Protein AF-A0A844FL06-F1 (afdb_monomer_lite)

Structure (mmCIF, N/CA/C/O backbone):
data_AF-A0A844FL06-F1
#
_entry.id   AF-A0A844FL06-F1
#
loop_
_atom_site.group_PDB
_atom_site.id
_atom_site.type_symbol
_atom_site.label_atom_id
_atom_site.label_alt_id
_atom_site.label_comp_id
_atom_site.label_asym_id
_atom_site.label_entity_id
_atom_site.label_seq_id
_atom_site.pdbx_PDB_ins_code
_atom_site.Cartn_x
_atom_site.Cartn_y
_atom_site.Cartn_z
_atom_site.occupancy
_atom_site.B_iso_or_equiv
_atom_site.auth_seq_id
_atom_site.auth_comp_id
_atom_site.auth_asym_id
_atom_site.auth_atom_id
_atom_site.pdbx_PDB_model_num
ATOM 1 N N . MET A 1 1 ? -10.847 3.710 24.171 1.00 55.09 1 MET A N 1
ATOM 2 C CA . MET A 1 1 ? -10.796 3.008 22.863 1.00 55.09 1 MET A CA 1
ATOM 3 C C . MET A 1 1 ? -10.800 3.969 21.673 1.00 55.09 1 MET A C 1
ATOM 5 O O . MET A 1 1 ? -10.009 3.775 20.760 1.00 55.09 1 MET A O 1
ATOM 9 N N . THR A 1 2 ? -11.619 5.027 21.685 1.00 61.94 2 THR A N 1
ATOM 10 C CA . THR A 1 2 ? -11.719 6.028 20.602 1.00 61.94 2 THR A CA 1
ATOM 11 C C . THR A 1 2 ? -10.408 6.765 20.302 1.00 61.94 2 THR A C 1
ATOM 13 O O . THR A 1 2 ? -10.031 6.844 19.136 1.00 61.94 2 THR A O 1
ATOM 16 N N . THR A 1 3 ? -9.668 7.214 21.323 1.00 70.44 3 THR A N 1
ATOM 17 C CA . THR A 1 3 ? -8.379 7.921 21.158 1.00 70.44 3 THR A CA 1
ATOM 18 C C . THR A 1 3 ? -7.319 7.065 20.454 1.00 70.44 3 THR A C 1
ATOM 20 O O . THR A 1 3 ? -6.664 7.530 19.528 1.00 70.44 3 THR A O 1
ATOM 23 N N . TYR A 1 4 ? -7.203 5.785 20.825 1.00 69.12 4 TYR A N 1
ATOM 24 C CA . TYR A 1 4 ? -6.264 4.840 20.203 1.00 69.12 4 TYR A CA 1
ATOM 25 C C . TYR A 1 4 ? -6.590 4.576 18.731 1.00 69.12 4 TYR A C 1
ATOM 27 O O . TYR A 1 4 ? -5.690 4.524 17.900 1.00 69.12 4 TYR A O 1
ATOM 35 N N . LYS A 1 5 ? -7.880 4.465 18.394 1.00 72.19 5 LYS A N 1
ATOM 36 C CA . LYS A 1 5 ? -8.330 4.286 17.008 1.00 72.19 5 LYS A CA 1
ATOM 37 C C . LYS A 1 5 ? -7.996 5.506 16.145 1.00 72.19 5 LYS A C 1
ATOM 39 O O . LYS A 1 5 ? -7.570 5.338 15.012 1.00 72.19 5 LYS A O 1
ATOM 44 N N . HIS A 1 6 ? -8.126 6.716 16.693 1.00 79.12 6 HIS A N 1
ATOM 45 C CA . HIS A 1 6 ? -7.761 7.952 15.991 1.00 79.12 6 HIS A CA 1
ATOM 46 C C . HIS A 1 6 ? -6.251 8.065 15.774 1.00 79.12 6 HIS A C 1
ATOM 48 O O . HIS A 1 6 ? -5.823 8.428 14.682 1.00 79.12 6 HIS A O 1
ATOM 54 N N . LEU A 1 7 ? -5.448 7.703 16.780 1.00 81.06 7 LEU A N 1
ATOM 55 C CA . LEU A 1 7 ? -3.993 7.668 16.649 1.00 81.06 7 LEU A CA 1
ATOM 56 C C . LEU A 1 7 ? -3.562 6.676 15.560 1.00 81.06 7 LEU A C 1
ATOM 58 O O . LEU A 1 7 ? -2.784 7.036 14.682 1.00 81.06 7 LEU A O 1
ATOM 62 N N . LEU A 1 8 ? -4.115 5.457 15.567 1.00 80.19 8 LEU A N 1
ATOM 63 C CA . LEU A 1 8 ? -3.834 4.467 14.526 1.00 80.19 8 LEU A CA 1
ATOM 64 C C . LEU A 1 8 ? -4.247 4.967 13.140 1.00 80.19 8 LEU A C 1
ATOM 66 O O . LEU A 1 8 ? -3.456 4.867 12.210 1.00 80.19 8 LEU A O 1
ATOM 70 N N . LEU A 1 9 ? -5.443 5.547 13.003 1.00 80.31 9 LEU A N 1
ATOM 71 C CA . LEU A 1 9 ? -5.910 6.125 11.740 1.00 80.31 9 LEU A CA 1
ATOM 72 C C . LEU A 1 9 ? -4.946 7.196 11.216 1.00 80.31 9 LEU A C 1
ATOM 74 O O . LEU A 1 9 ? -4.580 7.171 10.041 1.00 80.31 9 LEU A O 1
ATOM 78 N N . LEU A 1 10 ? -4.460 8.081 12.088 1.00 84.06 10 LEU A N 1
ATOM 79 C CA . LEU A 1 10 ? -3.432 9.068 11.750 1.00 84.06 10 LEU A CA 1
ATOM 80 C C . LEU A 1 10 ? -2.135 8.407 11.271 1.00 84.06 10 LEU A C 1
ATOM 82 O O . LEU A 1 10 ? -1.655 8.733 10.188 1.00 84.06 10 LEU A O 1
ATOM 86 N N . MET A 1 11 ? -1.607 7.436 12.021 1.00 82.88 11 MET A N 1
ATOM 87 C CA . MET A 1 11 ? -0.375 6.731 11.643 1.00 82.88 11 MET A CA 1
ATOM 88 C C . MET A 1 11 ? -0.524 5.998 10.307 1.00 82.88 11 MET A C 1
ATOM 90 O O . MET A 1 11 ? 0.357 6.076 9.457 1.00 82.88 11 MET A O 1
ATOM 94 N N . THR A 1 12 ? -1.664 5.347 10.072 1.00 79.81 12 THR A N 1
ATOM 95 C CA . THR A 1 12 ? -1.946 4.688 8.790 1.00 79.81 12 THR A CA 1
ATOM 96 C C . THR A 1 12 ? -2.100 5.652 7.630 1.00 79.81 12 THR A C 1
ATOM 98 O O . THR A 1 12 ? -1.682 5.333 6.523 1.00 79.81 12 THR A O 1
ATOM 101 N N . THR A 1 13 ? -2.642 6.845 7.878 1.00 83.44 13 THR A N 1
ATOM 102 C CA . THR A 1 13 ? -2.744 7.894 6.861 1.00 83.44 13 THR A CA 1
ATOM 103 C C . THR A 1 13 ? -1.351 8.371 6.456 1.00 83.44 13 THR A C 1
ATOM 105 O O . THR A 1 13 ? -1.063 8.461 5.268 1.00 83.44 13 THR A O 1
ATOM 108 N N . ILE A 1 14 ? -0.458 8.590 7.426 1.00 85.56 14 ILE A N 1
ATOM 109 C CA . ILE A 1 14 ? 0.937 8.974 7.168 1.00 85.56 14 ILE A CA 1
ATOM 110 C C . ILE A 1 14 ? 1.669 7.875 6.385 1.00 85.56 14 ILE A C 1
ATOM 112 O O . ILE A 1 14 ? 2.322 8.172 5.387 1.00 85.56 14 ILE A O 1
ATOM 116 N N . LEU A 1 15 ? 1.528 6.610 6.795 1.00 82.75 15 LEU A N 1
ATOM 117 C CA . LEU A 1 15 ? 2.141 5.470 6.104 1.00 82.75 15 LEU A CA 1
ATOM 118 C C . LEU A 1 15 ? 1.624 5.321 4.668 1.00 82.75 15 LEU A C 1
ATOM 120 O O . LEU A 1 15 ? 2.418 5.110 3.756 1.00 82.75 15 LEU A O 1
ATOM 124 N N . ALA A 1 16 ? 0.315 5.468 4.453 1.00 83.56 16 ALA A N 1
ATOM 125 C CA . ALA A 1 16 ? -0.289 5.392 3.127 1.00 83.56 16 ALA A CA 1
ATOM 126 C C . ALA A 1 16 ? 0.194 6.529 2.215 1.00 83.56 16 ALA A C 1
ATOM 128 O O . ALA A 1 16 ? 0.541 6.285 1.064 1.00 83.56 16 ALA A O 1
ATOM 129 N N . ILE A 1 17 ? 0.292 7.756 2.738 1.00 85.69 17 ILE A N 1
ATOM 130 C CA . ILE A 1 17 ? 0.863 8.888 1.998 1.00 85.69 17 ILE A CA 1
ATOM 131 C C . ILE A 1 17 ? 2.327 8.602 1.640 1.00 85.69 17 ILE A C 1
ATOM 133 O O . ILE A 1 17 ? 2.707 8.755 0.483 1.00 85.69 17 ILE A O 1
ATOM 137 N N . GLY A 1 18 ? 3.138 8.131 2.592 1.00 84.56 18 GLY A N 1
ATOM 138 C CA . GLY A 1 18 ? 4.535 7.766 2.338 1.00 84.56 18 GLY A CA 1
ATOM 139 C C . GLY A 1 18 ? 4.685 6.692 1.254 1.00 84.56 18 GLY A C 1
ATOM 140 O O . GLY A 1 18 ? 5.486 6.850 0.336 1.00 84.56 18 GLY A O 1
ATOM 141 N N . ALA A 1 19 ? 3.865 5.638 1.308 1.00 83.31 19 ALA A N 1
ATOM 142 C CA . ALA A 1 19 ? 3.840 4.583 0.295 1.00 83.31 19 ALA A CA 1
ATOM 143 C C . ALA A 1 19 ? 3.401 5.099 -1.088 1.00 83.31 19 ALA A C 1
ATOM 145 O O . ALA A 1 19 ? 3.944 4.666 -2.103 1.00 83.31 19 ALA A O 1
ATOM 146 N N . ALA A 1 20 ? 2.463 6.051 -1.139 1.00 86.06 20 ALA A N 1
ATOM 147 C CA . ALA A 1 20 ? 2.044 6.687 -2.385 1.00 86.06 20 ALA A CA 1
ATOM 148 C C . ALA A 1 20 ? 3.176 7.505 -3.023 1.00 86.06 20 ALA A C 1
ATOM 150 O O . ALA A 1 20 ? 3.397 7.403 -4.227 1.00 86.06 20 ALA A O 1
ATOM 151 N N . PHE A 1 21 ? 3.919 8.277 -2.224 1.00 86.75 21 PHE A N 1
ATOM 152 C CA . PHE A 1 21 ? 5.081 9.027 -2.708 1.00 86.75 21 PHE A CA 1
ATOM 153 C C . PHE A 1 21 ? 6.195 8.109 -3.212 1.00 86.75 21 PHE A C 1
ATOM 155 O O . PHE A 1 21 ? 6.755 8.379 -4.269 1.00 86.75 21 PHE A O 1
ATOM 162 N N . LEU A 1 22 ? 6.478 7.012 -2.504 1.00 83.88 22 LEU A N 1
ATOM 163 C CA . LEU A 1 22 ? 7.447 6.006 -2.954 1.00 83.88 22 LEU A CA 1
ATOM 164 C C . LEU A 1 22 ? 7.035 5.395 -4.299 1.00 83.88 22 LEU A C 1
ATOM 166 O O . LEU A 1 22 ? 7.831 5.378 -5.230 1.00 83.88 22 LEU A O 1
ATOM 170 N N . ALA A 1 23 ? 5.770 4.982 -4.434 1.00 84.00 23 ALA A N 1
ATOM 171 C CA . ALA A 1 23 ? 5.249 4.436 -5.686 1.00 84.00 23 ALA A CA 1
ATOM 172 C C . ALA A 1 23 ? 5.290 5.453 -6.842 1.00 84.00 23 ALA A C 1
ATOM 174 O O . ALA A 1 23 ? 5.584 5.080 -7.974 1.00 84.00 23 ALA A O 1
ATOM 175 N N . LEU A 1 24 ? 5.026 6.739 -6.579 1.00 86.94 24 LEU A N 1
ATOM 176 C CA . LEU A 1 24 ? 5.176 7.792 -7.589 1.00 86.94 24 LEU A CA 1
ATOM 177 C C . LEU A 1 24 ? 6.634 8.018 -7.981 1.00 86.94 24 LEU A C 1
ATOM 179 O O . LEU A 1 24 ? 6.892 8.248 -9.157 1.00 86.94 24 LEU A O 1
ATOM 183 N N . ASN A 1 25 ? 7.562 7.954 -7.025 1.00 86.88 25 ASN A N 1
ATOM 184 C CA . ASN A 1 25 ? 8.984 8.129 -7.300 1.00 86.88 25 ASN A CA 1
ATOM 185 C C . ASN A 1 25 ? 9.510 6.992 -8.185 1.00 86.88 25 ASN A C 1
ATOM 187 O O . ASN A 1 25 ? 10.027 7.249 -9.266 1.00 86.88 25 ASN A O 1
ATOM 191 N N . ASP A 1 26 ? 9.244 5.739 -7.800 1.00 80.56 26 ASP A N 1
ATOM 192 C CA . ASP A 1 26 ? 9.589 4.571 -8.620 1.00 80.56 26 ASP A CA 1
ATOM 193 C C . ASP A 1 26 ? 8.909 4.631 -10.001 1.0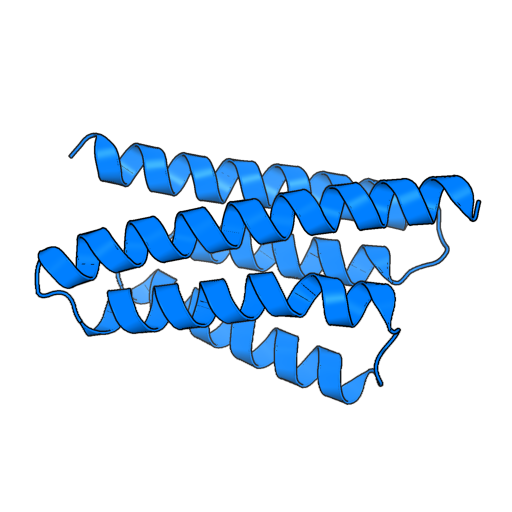0 80.56 26 ASP A C 1
ATOM 195 O O . ASP A 1 26 ? 9.508 4.292 -11.022 1.00 80.56 26 ASP A O 1
ATOM 199 N N . GLY A 1 27 ? 7.656 5.094 -10.058 1.00 83.12 27 GLY A N 1
ATOM 200 C CA . GLY A 1 27 ? 6.933 5.293 -11.312 1.00 83.12 27 GLY A CA 1
ATOM 201 C C . GLY A 1 27 ? 7.549 6.370 -12.208 1.00 83.12 27 GLY A C 1
ATOM 202 O O . GLY A 1 27 ? 7.572 6.205 -13.427 1.00 83.12 27 GLY A O 1
ATOM 203 N N . LEU A 1 28 ? 8.063 7.454 -11.625 1.00 86.06 28 LEU A N 1
ATOM 204 C CA . LEU A 1 28 ? 8.736 8.529 -12.349 1.00 86.06 28 LEU A CA 1
ATOM 205 C C . LEU A 1 28 ? 10.082 8.062 -12.908 1.00 86.06 28 LEU A C 1
ATOM 207 O O . LEU A 1 28 ? 10.354 8.303 -14.081 1.00 86.06 28 LEU A O 1
ATOM 211 N N . ASP A 1 29 ? 10.877 7.343 -12.116 1.00 84.38 29 ASP A N 1
ATOM 212 C CA . ASP A 1 29 ? 12.153 6.771 -12.563 1.00 84.38 29 ASP A CA 1
ATOM 213 C C . ASP A 1 29 ? 11.948 5.814 -13.748 1.00 84.38 29 ASP A C 1
ATOM 215 O O . ASP A 1 29 ? 12.664 5.868 -14.750 1.00 84.38 29 ASP A O 1
ATOM 219 N N . LEU A 1 30 ? 10.907 4.980 -13.684 1.00 83.31 30 LEU A N 1
ATOM 220 C CA . LEU A 1 30 ? 10.521 4.094 -14.783 1.00 83.31 30 LEU A CA 1
ATOM 221 C C . LEU A 1 30 ? 10.054 4.860 -16.023 1.00 83.31 30 LEU A C 1
ATOM 223 O O . LEU A 1 30 ? 10.379 4.459 -17.140 1.00 83.31 30 LEU A O 1
ATOM 227 N N . LEU A 1 31 ? 9.307 5.951 -15.842 1.00 86.31 31 LEU A N 1
ATOM 228 C CA . LEU A 1 31 ? 8.850 6.792 -16.946 1.00 86.31 31 LEU A CA 1
ATOM 229 C C . LEU A 1 31 ? 10.032 7.453 -17.665 1.00 86.31 31 LEU A C 1
ATOM 231 O O . LEU A 1 31 ? 10.057 7.480 -18.892 1.00 86.31 31 LEU A O 1
ATOM 235 N N . LEU A 1 32 ? 11.016 7.948 -16.908 1.00 86.94 32 LEU A N 1
ATOM 236 C CA . LEU A 1 32 ? 12.251 8.530 -17.444 1.00 86.94 32 LEU A CA 1
ATOM 237 C C . LEU A 1 32 ? 13.122 7.495 -18.171 1.00 86.94 32 LEU A C 1
ATOM 239 O O . LEU A 1 32 ? 13.884 7.859 -19.061 1.00 86.94 32 LEU A O 1
ATOM 243 N N . ALA A 1 33 ? 12.989 6.216 -17.819 1.00 84.81 33 ALA A N 1
ATOM 244 C CA . ALA A 1 33 ? 13.642 5.091 -18.482 1.00 84.81 33 ALA A CA 1
ATOM 245 C C . ALA A 1 33 ? 12.814 4.487 -19.640 1.00 84.81 33 ALA A C 1
ATOM 247 O O . ALA A 1 33 ? 13.040 3.332 -20.003 1.00 84.81 33 ALA A O 1
ATOM 248 N N . ASP A 1 34 ? 11.827 5.217 -20.178 1.00 86.81 34 ASP A N 1
ATOM 249 C CA . ASP A 1 34 ? 10.916 4.782 -21.254 1.00 86.81 34 ASP A CA 1
ATOM 250 C C . ASP A 1 34 ? 10.100 3.506 -20.939 1.00 86.81 34 ASP A C 1
ATOM 252 O O . ASP A 1 34 ? 9.509 2.872 -21.819 1.00 86.81 34 ASP A O 1
ATOM 256 N N . ASN A 1 35 ? 9.992 3.135 -19.661 1.00 84.62 35 ASN A N 1
ATOM 257 C CA . ASN A 1 35 ? 9.209 1.994 -19.192 1.00 84.62 35 ASN A CA 1
ATOM 258 C C . ASN A 1 35 ? 7.787 2.432 -18.805 1.00 84.62 35 ASN A C 1
ATOM 260 O O . ASN A 1 35 ? 7.390 2.429 -17.638 1.00 84.62 35 ASN A O 1
ATOM 264 N N . TYR A 1 36 ? 6.988 2.783 -19.816 1.00 86.12 36 TYR A N 1
ATOM 265 C CA . TYR A 1 36 ? 5.656 3.384 -19.651 1.00 86.12 36 TYR A CA 1
ATOM 266 C C . TYR A 1 36 ? 4.633 2.504 -18.914 1.00 86.12 36 TYR A C 1
ATOM 268 O O . TYR A 1 36 ? 3.852 3.005 -18.105 1.00 86.12 36 TYR A O 1
ATOM 276 N N . LEU A 1 37 ? 4.617 1.192 -19.177 1.00 86.00 37 LEU A N 1
ATOM 277 C CA . LEU A 1 37 ? 3.659 0.270 -18.554 1.00 86.00 37 LEU A CA 1
ATOM 278 C C . LEU A 1 37 ? 3.852 0.158 -17.027 1.00 86.00 37 LEU A C 1
ATOM 280 O O . LEU A 1 37 ? 2.888 0.410 -16.301 1.00 86.00 37 LEU A O 1
ATOM 284 N N . PRO A 1 38 ? 5.044 -0.188 -16.500 1.00 83.06 38 PRO A N 1
ATOM 285 C CA . PRO A 1 38 ? 5.241 -0.273 -15.055 1.00 83.06 38 PRO A CA 1
ATOM 286 C C . PRO A 1 38 ? 5.147 1.102 -14.372 1.00 83.06 38 PRO A C 1
ATOM 288 O O . PRO A 1 38 ? 4.650 1.169 -13.250 1.00 83.06 38 PRO A O 1
ATOM 291 N N . ALA A 1 39 ? 5.493 2.199 -15.060 1.00 84.81 39 ALA A N 1
ATOM 292 C CA . ALA A 1 39 ? 5.250 3.557 -14.568 1.00 84.81 39 ALA A CA 1
ATOM 293 C C . ALA A 1 39 ? 3.750 3.847 -14.360 1.00 84.81 39 ALA A C 1
ATOM 295 O O . ALA A 1 39 ? 3.339 4.327 -13.301 1.00 84.81 39 ALA A O 1
ATOM 296 N N . ALA A 1 40 ? 2.907 3.495 -15.337 1.00 86.25 40 ALA A N 1
ATOM 297 C CA . ALA A 1 40 ? 1.456 3.655 -15.233 1.00 86.25 40 ALA A CA 1
ATOM 298 C C . ALA A 1 40 ? 0.853 2.792 -14.110 1.00 86.25 40 ALA A C 1
ATOM 300 O O . ALA A 1 40 ? -0.040 3.241 -13.386 1.00 86.25 40 ALA A O 1
ATOM 301 N N . LEU A 1 41 ? 1.360 1.569 -13.923 1.00 86.75 41 LEU A N 1
ATOM 302 C CA . LEU A 1 41 ? 0.940 0.692 -12.828 1.00 86.75 41 LEU A CA 1
ATOM 303 C C . LEU A 1 41 ? 1.326 1.264 -11.457 1.00 86.75 41 LEU A C 1
ATOM 305 O O . LEU A 1 41 ? 0.500 1.257 -10.543 1.00 86.75 41 LEU A O 1
ATOM 309 N N . ALA A 1 42 ? 2.538 1.806 -11.322 1.00 84.25 42 ALA A N 1
ATOM 310 C CA . ALA A 1 42 ? 3.005 2.445 -10.095 1.00 84.25 42 ALA A CA 1
ATOM 311 C C . ALA A 1 42 ? 2.158 3.681 -9.733 1.00 84.25 42 ALA A C 1
ATOM 313 O O . ALA A 1 42 ? 1.743 3.831 -8.582 1.00 84.25 42 ALA A O 1
ATOM 314 N N . ALA A 1 43 ? 1.782 4.499 -10.723 1.00 86.62 43 ALA A N 1
ATOM 315 C CA . ALA A 1 43 ? 0.844 5.607 -10.529 1.00 86.62 43 ALA A CA 1
ATOM 316 C C . ALA A 1 43 ? -0.548 5.127 -10.070 1.00 86.62 43 ALA A C 1
ATOM 318 O O . ALA A 1 43 ? -1.142 5.708 -9.159 1.00 86.62 43 ALA A O 1
ATOM 319 N N . GLY A 1 44 ? -1.058 4.032 -10.643 1.00 87.94 44 GLY A N 1
ATOM 320 C CA . GLY A 1 44 ? -2.311 3.411 -10.203 1.00 87.94 44 GLY A CA 1
ATOM 321 C C . GLY A 1 44 ? -2.255 2.916 -8.752 1.00 87.94 44 GLY A C 1
ATOM 322 O O . GLY A 1 44 ? -3.196 3.120 -7.980 1.00 87.94 44 GLY A O 1
ATOM 323 N N . VAL A 1 45 ? -1.137 2.307 -8.354 1.00 86.31 45 VAL A N 1
ATOM 324 C CA . VAL A 1 45 ? -0.886 1.877 -6.971 1.00 86.31 45 VAL A CA 1
ATOM 325 C C . VAL A 1 45 ? -0.810 3.075 -6.023 1.00 86.31 45 VAL A C 1
ATOM 327 O O . VAL A 1 45 ? -1.422 3.038 -4.954 1.00 86.31 45 VAL A O 1
ATOM 330 N N . ALA A 1 46 ? -0.151 4.164 -6.424 1.00 88.25 46 ALA A N 1
ATOM 331 C CA . ALA A 1 46 ? -0.096 5.396 -5.642 1.00 88.25 46 ALA A CA 1
ATOM 332 C C . ALA A 1 46 ? -1.488 5.999 -5.400 1.00 88.25 46 ALA A C 1
ATOM 334 O O . ALA A 1 46 ? -1.818 6.364 -4.271 1.00 88.25 46 ALA A O 1
ATOM 335 N N . LEU A 1 47 ? -2.340 6.041 -6.431 1.00 88.56 47 LEU A N 1
ATOM 336 C CA . LEU A 1 47 ? -3.729 6.489 -6.290 1.00 88.56 47 LEU A CA 1
ATOM 337 C C . LEU A 1 47 ? -4.495 5.643 -5.273 1.00 88.56 47 LEU A C 1
ATOM 339 O O . LEU A 1 47 ? -5.240 6.179 -4.452 1.00 88.56 47 LEU A O 1
ATOM 343 N N . CYS A 1 48 ? -4.290 4.327 -5.286 1.00 88.25 48 CYS A N 1
ATOM 344 C CA . CYS A 1 48 ? -4.933 3.452 -4.319 1.00 88.25 48 CYS A CA 1
ATOM 345 C C . CYS A 1 48 ? -4.452 3.731 -2.889 1.00 88.25 48 CYS A C 1
ATOM 347 O O . CYS A 1 48 ? -5.279 3.871 -1.989 1.00 88.25 48 CYS A O 1
ATOM 349 N N . TYR A 1 49 ? -3.145 3.910 -2.681 1.00 86.38 49 TYR A N 1
ATOM 350 C CA . TYR A 1 49 ? -2.615 4.314 -1.378 1.00 86.38 49 TYR A CA 1
ATOM 351 C C . TYR A 1 49 ? -3.240 5.630 -0.877 1.00 86.38 49 TYR A C 1
ATOM 353 O O . TYR A 1 49 ? -3.635 5.697 0.285 1.00 86.38 49 TYR A O 1
ATOM 361 N N . PHE A 1 50 ? -3.441 6.635 -1.739 1.00 86.00 50 PHE A N 1
ATOM 362 C CA . PHE A 1 50 ? -4.142 7.878 -1.371 1.00 86.00 50 PHE A CA 1
ATOM 363 C C . PHE A 1 50 ? -5.621 7.685 -1.020 1.00 86.00 50 PHE A C 1
ATOM 365 O O . PHE A 1 50 ? -6.170 8.421 -0.199 1.00 86.00 50 PHE A O 1
ATOM 372 N N . LEU A 1 51 ? -6.279 6.702 -1.631 1.00 86.25 51 LEU A N 1
ATOM 373 C CA . LEU A 1 51 ? -7.678 6.373 -1.367 1.00 86.25 51 LEU A CA 1
ATOM 374 C C . LEU A 1 51 ? -7.861 5.580 -0.063 1.00 86.25 51 LEU A C 1
ATOM 376 O O . LEU A 1 51 ? -8.921 5.668 0.559 1.00 86.25 51 LEU A O 1
ATOM 380 N N . ALA A 1 52 ? -6.848 4.839 0.394 1.00 81.44 52 ALA A N 1
ATOM 381 C CA . ALA A 1 52 ? -6.942 3.971 1.570 1.00 81.44 52 ALA A CA 1
ATOM 382 C C . ALA A 1 52 ? -7.387 4.683 2.868 1.00 81.44 52 ALA A C 1
ATOM 384 O O . ALA A 1 52 ? -8.273 4.154 3.551 1.00 81.44 52 ALA A O 1
ATOM 385 N N . PRO A 1 53 ? -6.876 5.885 3.215 1.00 80.75 53 PRO A N 1
ATOM 386 C CA . PRO A 1 53 ? -7.373 6.646 4.355 1.00 80.75 53 PRO A CA 1
ATOM 387 C C . PRO A 1 53 ? -8.862 6.959 4.218 1.00 80.75 53 PRO A C 1
ATOM 389 O O . PRO A 1 53 ? -9.609 6.772 5.172 1.00 80.75 53 PRO A O 1
ATOM 392 N N . VAL A 1 54 ? -9.337 7.356 3.034 1.00 81.94 54 VAL A N 1
ATOM 393 C CA . VAL A 1 54 ? -10.756 7.688 2.827 1.00 81.94 54 VAL A CA 1
ATOM 394 C C . VAL A 1 54 ? -11.647 6.518 3.247 1.00 81.94 54 VAL A C 1
ATOM 396 O O . VAL A 1 54 ? -12.610 6.725 3.986 1.00 81.94 54 VAL A O 1
ATOM 399 N N . PHE A 1 55 ? -11.288 5.284 2.880 1.00 77.69 55 PHE A N 1
ATOM 400 C CA . PHE A 1 55 ? -12.013 4.077 3.291 1.00 77.69 55 PHE A CA 1
ATOM 401 C C . PHE A 1 55 ? -11.993 3.834 4.804 1.00 77.69 55 PHE A C 1
ATOM 403 O O . PHE A 1 55 ? -13.013 3.443 5.376 1.00 77.69 55 PHE A O 1
ATOM 410 N N . LEU A 1 56 ? -10.858 4.089 5.453 1.00 76.00 56 LEU A N 1
ATOM 411 C CA . LEU A 1 56 ? -10.685 3.921 6.895 1.00 76.00 56 LEU A CA 1
ATOM 412 C C . LEU A 1 56 ? -11.447 4.979 7.714 1.00 76.00 56 LEU A C 1
ATOM 414 O O . LEU A 1 56 ? -12.036 4.649 8.744 1.00 76.00 56 LEU A O 1
ATOM 418 N N . TRP A 1 57 ? -11.477 6.229 7.245 1.00 77.69 57 TRP A N 1
ATOM 419 C CA . TRP A 1 57 ? -12.123 7.355 7.928 1.00 77.69 57 TRP A CA 1
ATOM 420 C C . TRP A 1 57 ? -13.648 7.376 7.746 1.00 77.69 57 TRP A C 1
ATOM 422 O O . TRP A 1 57 ? -14.372 7.734 8.673 1.00 77.69 57 TRP A O 1
ATOM 432 N N . THR A 1 58 ? -14.159 6.973 6.579 1.00 74.44 58 THR A N 1
ATOM 433 C CA . THR A 1 58 ? -15.589 7.124 6.235 1.00 74.44 58 THR A CA 1
ATOM 434 C C . THR A 1 58 ? -16.438 5.870 6.454 1.00 74.44 58 THR A C 1
ATOM 436 O O . THR A 1 58 ? -17.657 5.940 6.305 1.00 74.44 58 THR A O 1
ATOM 439 N N . LYS A 1 59 ? -15.835 4.720 6.810 1.00 66.69 59 LYS A N 1
ATOM 440 C CA . LYS A 1 59 ? -16.525 3.412 6.903 1.00 66.69 59 LYS A CA 1
ATOM 441 C C . LYS A 1 59 ? -17.448 3.159 5.694 1.00 66.69 59 LYS A C 1
ATOM 443 O O . LYS A 1 59 ? -18.622 2.815 5.846 1.00 66.69 59 LYS A O 1
ATOM 448 N N . LEU A 1 60 ? -16.924 3.366 4.483 1.00 64.38 60 LEU A N 1
ATOM 449 C CA . LEU A 1 60 ? -17.652 3.158 3.226 1.00 64.38 60 LEU A CA 1
ATOM 450 C C . LEU A 1 60 ? -18.261 1.746 3.131 1.00 64.38 60 LEU A C 1
ATOM 452 O O . LEU A 1 60 ? -17.771 0.787 3.730 1.00 64.38 60 LEU A O 1
ATOM 456 N N . LYS A 1 61 ? -19.342 1.613 2.344 1.00 73.31 61 LYS A N 1
ATOM 457 C CA . LYS A 1 61 ? -20.048 0.336 2.126 1.00 73.31 61 LYS A CA 1
ATOM 458 C C . LYS A 1 61 ? -19.050 -0.770 1.758 1.00 73.31 61 LYS A C 1
ATOM 460 O O . LYS A 1 61 ? -18.246 -0.587 0.847 1.00 73.31 61 LYS A O 1
ATOM 465 N N . LYS A 1 62 ? -19.171 -1.942 2.398 1.00 73.81 62 LYS A N 1
ATOM 466 C CA . LYS A 1 62 ? -18.277 -3.105 2.208 1.00 73.81 62 LYS A CA 1
ATOM 467 C C . LYS A 1 62 ? -18.009 -3.438 0.732 1.00 73.81 62 LYS A C 1
ATOM 469 O O . LYS A 1 62 ? -16.880 -3.746 0.377 1.00 73.81 62 LYS A O 1
ATOM 474 N N . GLY A 1 63 ? -19.015 -3.304 -0.139 1.00 75.56 63 GLY A N 1
ATOM 475 C CA . GLY A 1 63 ? -18.866 -3.523 -1.584 1.00 75.56 63 GLY A CA 1
ATOM 476 C C . GLY A 1 63 ? -17.833 -2.614 -2.262 1.00 75.56 63 GLY A C 1
ATOM 477 O O . GLY A 1 63 ? -17.056 -3.089 -3.084 1.00 75.56 63 GLY A O 1
ATOM 478 N N . LEU A 1 64 ? -17.765 -1.333 -1.879 1.00 79.81 64 LEU A N 1
ATOM 479 C CA . LEU A 1 64 ? -16.792 -0.390 -2.439 1.00 79.81 64 LEU A CA 1
ATOM 480 C C . LEU A 1 64 ? -15.366 -0.728 -1.982 1.00 79.81 64 LEU A C 1
ATOM 482 O O . LEU A 1 64 ? -14.425 -0.617 -2.760 1.00 79.81 64 LEU A O 1
ATOM 486 N N . PHE A 1 65 ? -15.221 -1.191 -0.736 1.00 81.12 65 PHE A N 1
ATOM 487 C CA . PHE A 1 65 ? -13.941 -1.645 -0.197 1.00 81.12 65 PHE A CA 1
ATOM 488 C C . PHE A 1 65 ? -13.434 -2.916 -0.894 1.00 81.12 65 PHE A C 1
ATOM 490 O O . PHE A 1 65 ? -12.242 -3.014 -1.180 1.00 81.12 65 PHE A O 1
ATOM 497 N N . TYR A 1 66 ? -14.316 -3.871 -1.211 1.00 83.12 66 TYR A N 1
ATOM 498 C CA . TYR A 1 66 ? -13.934 -5.067 -1.970 1.00 83.12 66 TYR A CA 1
ATOM 499 C C . TYR A 1 66 ? -13.503 -4.730 -3.396 1.00 83.12 66 TYR A C 1
ATOM 501 O O . TYR A 1 66 ? -12.492 -5.253 -3.855 1.00 83.12 66 TYR A O 1
ATOM 509 N N . LEU A 1 67 ? -14.221 -3.826 -4.071 1.00 85.81 67 LEU A N 1
ATOM 510 C CA . LEU A 1 67 ? -13.838 -3.361 -5.404 1.00 85.81 67 LEU A CA 1
ATOM 511 C C . LEU A 1 67 ? -12.472 -2.661 -5.376 1.00 85.81 67 LEU A C 1
ATOM 513 O O . LEU A 1 67 ? -11.598 -2.997 -6.169 1.00 85.81 67 LEU A O 1
ATOM 517 N N . TYR A 1 68 ? -12.265 -1.751 -4.420 1.00 87.56 68 TYR A N 1
ATOM 518 C CA . TYR A 1 68 ? -10.979 -1.091 -4.190 1.00 87.56 68 TYR A CA 1
ATOM 519 C C . TYR A 1 68 ? -9.852 -2.102 -3.939 1.00 87.56 68 TYR A C 1
ATOM 521 O O . TYR A 1 68 ? -8.810 -2.046 -4.587 1.00 87.56 68 TYR A O 1
ATOM 529 N N . SER A 1 69 ? -10.083 -3.064 -3.042 1.00 84.75 69 SER A N 1
ATOM 530 C CA . SER A 1 69 ? -9.099 -4.094 -2.701 1.00 84.75 69 SER A CA 1
ATOM 531 C C . SER A 1 69 ? -8.765 -4.970 -3.908 1.00 84.75 69 SER A C 1
ATOM 533 O O . SER A 1 69 ? -7.603 -5.303 -4.113 1.00 84.75 69 SER A O 1
ATOM 535 N N . GLY A 1 70 ? -9.762 -5.300 -4.735 1.00 87.12 70 GLY A N 1
ATOM 536 C CA . GLY A 1 70 ? -9.573 -6.054 -5.972 1.00 87.12 70 GLY A CA 1
ATOM 537 C C . GLY A 1 70 ? -8.738 -5.295 -7.003 1.00 87.12 70 GLY A C 1
ATOM 538 O O . GLY A 1 70 ? -7.805 -5.865 -7.561 1.00 87.12 70 GLY A O 1
ATOM 539 N N . ILE A 1 71 ? -9.019 -4.003 -7.210 1.00 89.00 71 ILE A N 1
ATOM 540 C CA . ILE A 1 71 ? -8.242 -3.144 -8.119 1.00 89.00 71 ILE A CA 1
ATOM 541 C C . ILE A 1 71 ? -6.797 -3.028 -7.633 1.00 89.00 71 ILE A C 1
ATOM 543 O O . ILE A 1 71 ? -5.864 -3.231 -8.407 1.00 89.00 71 ILE A O 1
ATOM 547 N N . PHE A 1 72 ? -6.598 -2.754 -6.345 1.00 87.75 72 PHE A N 1
ATOM 548 C CA . PHE A 1 72 ? -5.262 -2.624 -5.777 1.00 87.75 72 PHE A CA 1
ATOM 549 C C . PHE A 1 72 ? -4.467 -3.932 -5.857 1.00 87.75 72 PHE A C 1
ATOM 551 O O . PHE A 1 72 ? -3.294 -3.932 -6.235 1.00 87.75 72 PHE A O 1
ATOM 558 N N . PHE A 1 73 ? -5.112 -5.063 -5.563 1.00 86.62 73 PHE A N 1
ATOM 559 C CA . PHE A 1 73 ? -4.498 -6.380 -5.699 1.00 86.62 73 PHE A CA 1
ATOM 560 C C . PHE A 1 73 ? -4.122 -6.683 -7.153 1.00 86.62 73 PHE A C 1
ATOM 562 O O . PHE A 1 73 ? -3.022 -7.151 -7.418 1.00 86.62 73 PHE A O 1
ATOM 569 N N . PHE A 1 74 ? -4.994 -6.364 -8.111 1.00 87.50 74 PHE A N 1
ATOM 570 C CA . PHE A 1 74 ? -4.704 -6.543 -9.531 1.00 87.50 74 PHE A CA 1
ATOM 571 C C . PHE A 1 74 ? -3.509 -5.697 -9.992 1.00 87.50 74 PHE A C 1
ATOM 573 O O . PHE A 1 74 ? -2.604 -6.218 -10.637 1.00 87.50 74 PHE A O 1
ATOM 580 N N . LEU A 1 75 ? -3.459 -4.416 -9.614 1.00 86.19 75 LEU A N 1
ATOM 581 C CA . LEU A 1 75 ? -2.355 -3.518 -9.970 1.00 86.19 75 LEU A CA 1
ATOM 582 C C . LEU A 1 75 ? -1.017 -3.992 -9.391 1.00 86.19 75 LEU A C 1
ATOM 584 O O . LEU A 1 75 ? -0.009 -4.038 -10.093 1.00 86.19 75 LEU A O 1
ATOM 588 N N . THR A 1 76 ? -1.015 -4.390 -8.121 1.00 82.75 76 THR A N 1
ATOM 589 C CA . THR A 1 76 ? 0.187 -4.911 -7.458 1.00 82.75 76 THR A CA 1
ATOM 590 C C . THR A 1 76 ? 0.602 -6.281 -8.004 1.00 82.75 76 THR A C 1
ATOM 592 O O . THR A 1 76 ? 1.796 -6.556 -8.104 1.00 82.75 76 THR A O 1
ATOM 595 N N . ALA A 1 77 ? -0.347 -7.123 -8.427 1.00 85.50 77 ALA A N 1
ATOM 596 C CA . ALA A 1 77 ? -0.067 -8.389 -9.107 1.00 85.50 77 ALA A CA 1
ATOM 597 C C . ALA A 1 77 ? 0.515 -8.180 -10.512 1.00 85.50 77 ALA A C 1
ATOM 599 O O . ALA A 1 77 ? 1.411 -8.913 -10.917 1.00 85.50 77 ALA A O 1
ATOM 600 N N . LEU A 1 78 ? 0.061 -7.167 -11.252 1.00 84.12 78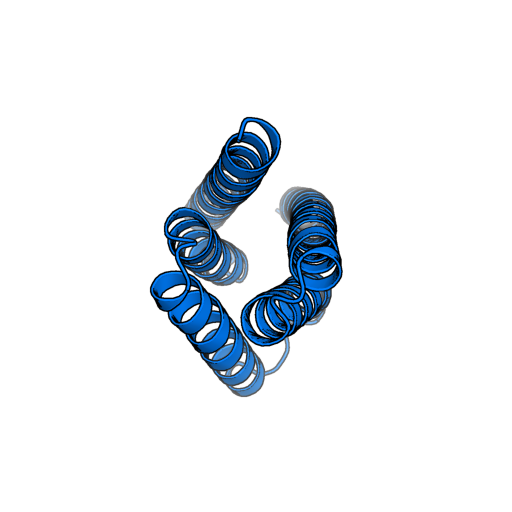 LEU A 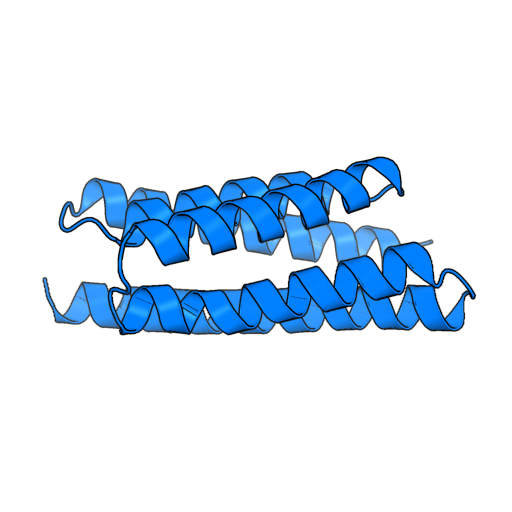N 1
ATOM 601 C CA . LEU A 1 78 ? 0.679 -6.808 -12.529 1.00 84.12 78 LEU A CA 1
ATOM 602 C C . LEU A 1 78 ? 2.115 -6.301 -12.334 1.00 84.12 78 LEU A C 1
ATOM 604 O O . LEU A 1 78 ? 2.998 -6.691 -13.094 1.00 84.12 78 LEU A O 1
ATOM 608 N N . LEU A 1 79 ? 2.376 -5.517 -11.281 1.00 79.12 79 LEU A N 1
ATOM 609 C CA . LEU A 1 79 ? 3.734 -5.076 -10.929 1.00 79.12 79 LEU A CA 1
ATOM 610 C C . LEU A 1 79 ? 4.672 -6.235 -10.556 1.00 79.12 79 LEU A C 1
ATOM 612 O O . LEU A 1 79 ? 5.872 -6.172 -10.835 1.00 79.12 79 LEU A O 1
ATOM 616 N N . LEU A 1 80 ? 4.140 -7.317 -9.971 1.00 81.44 80 LEU A N 1
ATOM 617 C CA . LEU A 1 80 ? 4.904 -8.542 -9.707 1.00 81.44 80 LEU A CA 1
ATOM 618 C C . LEU A 1 80 ? 5.486 -9.127 -11.001 1.00 81.44 80 LEU A C 1
ATOM 620 O O . LEU A 1 80 ? 6.642 -9.548 -11.022 1.00 81.44 80 LEU A O 1
ATOM 624 N N . VAL A 1 81 ? 4.693 -9.133 -12.078 1.00 77.56 81 VAL A N 1
ATOM 625 C CA . VAL A 1 81 ? 5.096 -9.664 -13.390 1.00 77.56 81 VAL A CA 1
ATOM 626 C C . VAL A 1 81 ? 6.172 -8.785 -14.038 1.00 77.56 81 VAL A C 1
ATOM 628 O O . VAL A 1 81 ? 7.024 -9.294 -14.759 1.00 77.56 81 VAL A O 1
ATOM 631 N N . THR A 1 82 ? 6.197 -7.484 -13.734 1.00 68.31 82 THR A N 1
ATOM 632 C CA . THR A 1 82 ? 7.150 -6.513 -14.297 1.00 68.31 82 THR A CA 1
ATOM 633 C C . THR A 1 82 ? 8.410 -6.300 -13.441 1.00 68.31 82 THR A C 1
ATOM 635 O O . THR A 1 82 ? 9.010 -5.233 -13.515 1.00 68.31 82 THR A O 1
ATOM 638 N N . HIS A 1 83 ? 8.833 -7.299 -12.651 1.00 64.69 83 HIS A N 1
ATOM 639 C CA . HIS A 1 83 ? 10.055 -7.324 -11.813 1.00 64.69 83 HIS A CA 1
ATOM 640 C C . HIS A 1 83 ? 9.995 -6.675 -10.411 1.00 64.69 83 HIS A C 1
ATOM 642 O O . HIS A 1 83 ? 11.032 -6.584 -9.750 1.00 64.69 83 HIS A O 1
ATOM 648 N N . PHE A 1 84 ? 8.820 -6.299 -9.892 1.00 65.56 84 PHE A N 1
ATOM 649 C CA . PHE A 1 84 ? 8.690 -5.671 -8.565 1.00 65.56 84 PHE A CA 1
ATOM 650 C C . PHE A 1 84 ? 8.074 -6.614 -7.515 1.00 65.56 84 PHE A C 1
ATOM 652 O O . PHE A 1 84 ? 6.944 -6.429 -7.057 1.00 65.56 84 PHE A O 1
ATOM 659 N N . SER A 1 85 ? 8.827 -7.636 -7.095 1.00 71.19 85 SER A N 1
ATOM 660 C CA . SER A 1 85 ? 8.324 -8.673 -6.176 1.00 71.19 85 SER A CA 1
ATOM 661 C C . SER A 1 85 ? 7.984 -8.170 -4.772 1.00 71.19 85 SER A C 1
ATOM 663 O O . SER A 1 85 ? 7.013 -8.638 -4.172 1.00 71.19 85 SER A O 1
ATOM 665 N N . LEU A 1 86 ? 8.717 -7.177 -4.257 1.00 77.88 86 LEU A N 1
ATOM 666 C CA . LEU A 1 86 ? 8.444 -6.620 -2.932 1.00 77.88 86 LEU A CA 1
ATOM 667 C C . LEU A 1 86 ? 7.250 -5.654 -2.934 1.00 77.88 86 LEU A C 1
ATOM 669 O O . LEU A 1 86 ? 6.582 -5.561 -1.909 1.00 77.88 86 LEU A O 1
ATOM 673 N N . PHE A 1 87 ? 6.908 -5.002 -4.058 1.00 76.19 87 PHE A N 1
ATOM 674 C CA . PHE A 1 87 ? 5.691 -4.170 -4.146 1.00 76.19 87 PHE A CA 1
ATOM 675 C C . PHE A 1 87 ? 4.422 -5.001 -4.005 1.00 76.19 87 PHE A C 1
ATOM 677 O O . PHE A 1 87 ? 3.479 -4.578 -3.340 1.00 76.19 87 PHE A O 1
ATOM 684 N N . PHE A 1 88 ? 4.401 -6.191 -4.606 1.00 81.19 88 PHE A N 1
ATOM 685 C CA . PHE A 1 88 ? 3.278 -7.109 -4.458 1.00 81.19 88 PHE A CA 1
ATOM 686 C C . PHE A 1 88 ? 3.099 -7.547 -3.005 1.00 81.19 88 PHE A C 1
ATOM 688 O O . PHE A 1 88 ? 2.000 -7.467 -2.456 1.00 81.19 88 PHE A O 1
ATOM 695 N N . LEU A 1 89 ? 4.197 -7.941 -2.356 1.00 83.44 89 LEU A N 1
ATOM 696 C CA . LEU A 1 89 ? 4.174 -8.345 -0.955 1.00 83.44 89 LEU A CA 1
ATOM 697 C C . LEU A 1 89 ? 3.785 -7.175 -0.031 1.00 83.44 89 LEU A C 1
ATOM 699 O O . LEU A 1 89 ? 2.964 -7.346 0.871 1.00 83.44 89 LEU A O 1
ATOM 703 N N . ALA A 1 90 ? 4.306 -5.972 -0.293 1.00 83.69 90 ALA A N 1
ATOM 704 C CA . ALA A 1 90 ? 3.938 -4.749 0.415 1.00 83.69 90 ALA A CA 1
ATOM 705 C C . ALA A 1 90 ? 2.445 -4.428 0.252 1.00 83.69 90 ALA A C 1
ATOM 707 O O . ALA A 1 90 ? 1.772 -4.132 1.241 1.00 83.69 90 ALA A O 1
ATOM 708 N N . GLY A 1 91 ? 1.904 -4.545 -0.962 1.00 84.31 91 GLY A N 1
ATOM 709 C CA . GLY A 1 91 ? 0.486 -4.332 -1.243 1.00 84.31 91 GLY A CA 1
ATOM 710 C C . GLY A 1 91 ? -0.420 -5.353 -0.549 1.00 84.31 91 GLY A C 1
ATOM 711 O O . GLY A 1 91 ? -1.450 -4.986 0.021 1.00 84.31 91 GLY A O 1
ATOM 712 N N . PHE A 1 92 ? -0.014 -6.624 -0.510 1.00 85.75 92 PHE A N 1
ATOM 713 C CA . PHE A 1 92 ? -0.744 -7.676 0.199 1.00 85.75 92 PHE A CA 1
ATOM 714 C C . PHE A 1 92 ? -0.850 -7.388 1.703 1.00 85.75 92 PHE A C 1
ATOM 716 O O . PHE A 1 92 ? -1.948 -7.397 2.269 1.00 85.75 92 PHE A O 1
ATOM 723 N N . PHE A 1 93 ? 0.274 -7.065 2.349 1.00 86.94 93 PHE A N 1
ATOM 724 C CA . PHE A 1 93 ? 0.276 -6.703 3.767 1.00 86.94 93 PHE A CA 1
ATOM 725 C C . PHE A 1 93 ? -0.469 -5.397 4.039 1.00 86.94 93 PHE A C 1
ATOM 727 O O . PHE A 1 93 ? -1.135 -5.282 5.068 1.00 86.94 93 PHE A O 1
ATOM 734 N N . PHE A 1 94 ? -0.438 -4.448 3.101 1.00 86.56 94 PHE A N 1
ATOM 735 C CA . PHE A 1 94 ? -1.207 -3.215 3.208 1.00 86.56 94 PHE A CA 1
ATOM 736 C C . PHE A 1 94 ? -2.714 -3.480 3.253 1.00 86.56 94 PHE A C 1
ATOM 738 O O . PHE A 1 94 ? -3.390 -3.017 4.169 1.00 86.56 94 PHE A O 1
ATOM 745 N N . LEU A 1 95 ? -3.246 -4.275 2.317 1.00 85.75 95 LEU A N 1
ATOM 746 C CA . LEU A 1 95 ? -4.669 -4.635 2.300 1.00 85.75 95 LEU A CA 1
ATOM 747 C C . LEU A 1 95 ? -5.087 -5.391 3.561 1.00 85.75 95 LEU A C 1
ATOM 749 O O . LEU A 1 95 ? -6.122 -5.071 4.148 1.00 85.75 95 LEU A O 1
ATOM 753 N N . GLY A 1 96 ? -4.275 -6.360 3.996 1.00 85.38 96 GLY A N 1
ATOM 754 C CA . GLY A 1 96 ? -4.511 -7.091 5.242 1.00 85.38 96 GLY A CA 1
ATOM 755 C C . GLY A 1 96 ? -4.531 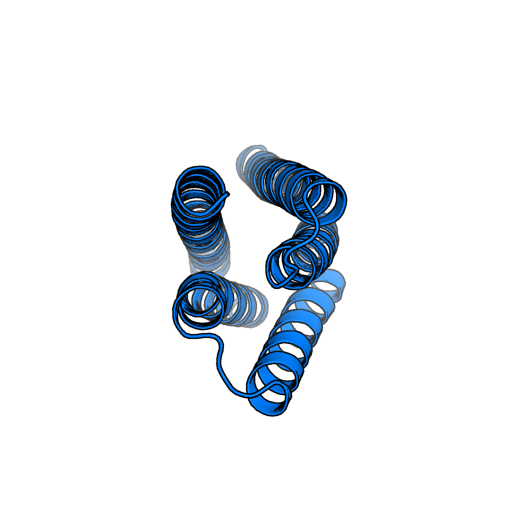-6.161 6.457 1.00 85.38 96 GLY A C 1
ATOM 756 O O . GLY A 1 96 ? -5.419 -6.264 7.305 1.00 85.38 96 GLY A O 1
ATOM 757 N N . GLY A 1 97 ? -3.607 -5.198 6.502 1.00 84.31 97 GLY A N 1
ATOM 758 C CA . GLY A 1 97 ? -3.541 -4.173 7.536 1.00 84.31 97 GLY A CA 1
ATOM 759 C C . GLY A 1 97 ? -4.780 -3.280 7.564 1.00 84.31 97 GLY A C 1
ATOM 760 O O . GLY A 1 97 ? -5.442 -3.168 8.594 1.00 84.31 97 GLY A O 1
ATOM 761 N N . VAL A 1 98 ? -5.149 -2.706 6.416 1.00 83.94 98 VAL A N 1
ATOM 762 C CA . VAL A 1 98 ? -6.342 -1.856 6.265 1.00 83.94 98 VAL A CA 1
ATOM 763 C C . VAL A 1 98 ? -7.620 -2.611 6.640 1.00 83.94 98 VAL A C 1
ATOM 765 O O . VAL A 1 98 ? -8.490 -2.046 7.301 1.00 83.94 98 VAL A O 1
ATOM 768 N N . TRP A 1 99 ? -7.741 -3.886 6.263 1.00 84.44 99 TRP A N 1
ATOM 769 C CA . TRP A 1 99 ? -8.904 -4.706 6.607 1.00 84.44 99 TRP A CA 1
ATOM 770 C C . TRP A 1 99 ? -9.024 -4.943 8.117 1.00 84.44 99 TRP A C 1
ATOM 772 O O . TRP A 1 99 ? -10.089 -4.718 8.693 1.00 84.44 99 TRP A O 1
ATOM 782 N N . LEU A 1 100 ? -7.929 -5.326 8.784 1.00 85.00 100 LEU A N 1
ATOM 783 C CA . LEU A 1 100 ? -7.915 -5.556 10.233 1.00 85.00 100 LEU A CA 1
ATOM 784 C C . LEU A 1 100 ? -8.246 -4.292 11.039 1.00 85.00 100 LEU A C 1
ATOM 786 O O . LEU A 1 100 ? -8.865 -4.371 12.102 1.00 85.00 100 LEU A O 1
ATOM 790 N N . LEU A 1 101 ? -7.899 -3.116 10.513 1.00 82.38 101 LEU A N 1
ATOM 791 C CA . LEU A 1 101 ? -8.171 -1.828 11.154 1.00 82.38 101 LEU A CA 1
ATOM 792 C C . LEU A 1 101 ? -9.633 -1.387 11.121 1.00 82.38 101 LEU A C 1
ATOM 794 O O . LEU A 1 101 ? -10.023 -0.477 11.857 1.00 82.38 101 LEU A O 1
ATOM 798 N N . GLN A 1 102 ? -10.463 -2.047 10.315 1.00 80.69 102 GLN A N 1
ATOM 799 C CA . GLN A 1 102 ? -11.908 -1.830 10.337 1.00 80.69 102 GLN A CA 1
ATOM 800 C C . GLN A 1 102 ? -12.569 -2.467 11.565 1.00 80.69 102 GLN A C 1
ATOM 802 O O . GLN A 1 102 ? -13.695 -2.099 11.908 1.00 80.69 102 GLN A O 1
ATOM 807 N N . SER A 1 103 ? -11.875 -3.383 12.245 1.00 79.25 103 SER A N 1
ATOM 808 C CA . SER A 1 103 ? -12.370 -4.035 13.451 1.00 79.25 103 SER A CA 1
ATOM 809 C C . SER A 1 103 ? -12.411 -3.105 14.668 1.00 79.25 103 SER A C 1
ATOM 811 O O . SER A 1 103 ? -11.769 -2.052 14.728 1.00 79.25 103 SER A O 1
ATOM 813 N N . ASP A 1 104 ? -13.177 -3.522 15.672 1.00 79.25 104 ASP A N 1
ATOM 814 C CA . ASP A 1 104 ? -13.205 -2.914 17.001 1.00 79.25 104 ASP A CA 1
ATOM 815 C C . ASP A 1 104 ? -12.415 -3.744 18.037 1.00 79.25 104 ASP A C 1
ATOM 817 O O . ASP A 1 104 ? -12.269 -3.329 19.186 1.00 79.25 104 ASP A O 1
ATOM 821 N N . GLN A 1 105 ? -11.848 -4.892 17.641 1.00 83.44 105 GLN A N 1
ATOM 822 C CA . GLN A 1 105 ? -11.012 -5.719 18.515 1.00 83.44 105 GLN A CA 1
ATOM 823 C C . GLN A 1 105 ? -9.580 -5.176 18.617 1.00 83.44 105 GLN A C 1
ATOM 825 O O . GLN A 1 105 ? -8.866 -5.084 17.619 1.00 83.44 105 GLN A O 1
ATOM 830 N N . THR A 1 106 ? -9.109 -4.918 19.841 1.00 79.62 106 THR A N 1
ATOM 831 C CA . THR A 1 106 ? -7.761 -4.384 20.120 1.00 79.62 106 THR A CA 1
ATOM 832 C C . THR A 1 106 ?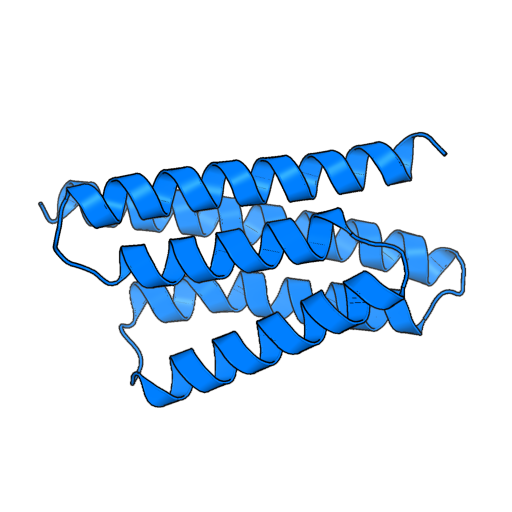 -6.634 -5.213 19.496 1.00 79.62 106 THR A C 1
ATOM 834 O O . THR A 1 106 ? -5.695 -4.649 18.946 1.00 79.62 106 THR A O 1
ATOM 837 N N . VAL A 1 107 ? -6.727 -6.547 19.539 1.00 84.44 107 VAL A N 1
ATOM 838 C CA . VAL A 1 107 ? -5.710 -7.450 18.963 1.00 84.44 107 VAL A CA 1
ATOM 839 C C . VAL A 1 107 ? -5.634 -7.305 17.441 1.00 84.44 107 VAL A C 1
ATOM 841 O O . VAL A 1 107 ? -4.544 -7.252 16.877 1.00 84.44 107 VAL A O 1
ATOM 844 N N . GLN A 1 108 ? -6.786 -7.178 16.777 1.00 84.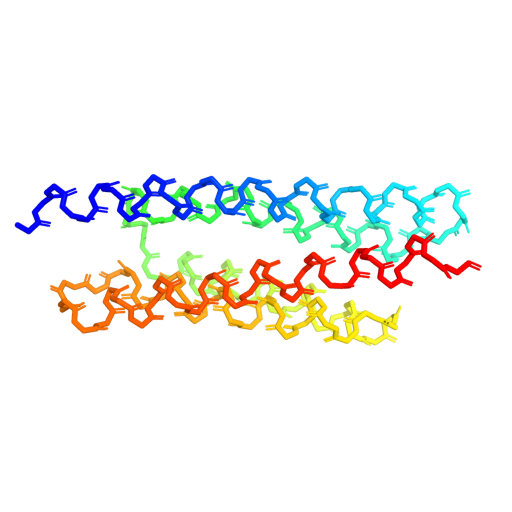25 108 GLN A N 1
ATOM 845 C CA . GLN A 1 108 ? -6.848 -6.982 15.328 1.00 84.25 108 GLN A CA 1
ATOM 846 C C . GLN A 1 108 ? -6.300 -5.608 14.930 1.00 84.25 108 GLN A C 1
ATOM 848 O O . GLN A 1 108 ? -5.582 -5.514 13.942 1.00 84.25 108 GLN A O 1
ATOM 853 N N . LEU A 1 109 ? -6.533 -4.566 15.738 1.00 82.31 109 LEU A N 1
ATOM 854 C CA . LEU A 1 109 ? -5.939 -3.244 15.511 1.00 82.31 109 LEU A CA 1
ATOM 855 C C . LEU A 1 109 ? -4.402 -3.282 15.561 1.00 82.31 109 LEU A C 1
ATOM 857 O O . LEU A 1 109 ? -3.750 -2.726 14.678 1.00 82.31 109 LEU A O 1
ATOM 861 N N . TRP A 1 110 ? -3.818 -3.968 16.549 1.00 83.25 110 TRP A N 1
ATOM 862 C CA . TRP A 1 110 ? -2.360 -4.119 16.656 1.00 83.25 110 TRP A CA 1
ATOM 863 C C . TRP A 1 110 ? -1.764 -4.936 15.511 1.00 83.25 110 TRP A C 1
ATOM 865 O O . TRP A 1 110 ? -0.767 -4.519 14.926 1.00 83.25 110 TRP A O 1
ATOM 875 N N . LEU A 1 111 ? -2.389 -6.060 15.150 1.00 86.81 111 LEU A N 1
ATOM 876 C CA . LEU A 1 111 ? -1.985 -6.842 13.979 1.00 86.81 111 LEU A CA 1
ATOM 877 C C . LEU A 1 111 ? -2.063 -5.998 12.704 1.00 86.81 111 LEU A C 1
ATOM 879 O O . LEU A 1 111 ? -1.119 -5.990 11.921 1.00 86.81 111 LEU A O 1
ATOM 883 N N . GLY A 1 112 ? -3.143 -5.231 12.529 1.00 85.56 112 GLY A N 1
ATOM 884 C CA . GLY A 1 112 ? -3.314 -4.339 11.388 1.00 85.56 112 GLY A CA 1
ATOM 885 C C . GLY A 1 112 ? -2.207 -3.291 11.289 1.00 85.56 112 GLY A C 1
ATOM 886 O O . GLY A 1 112 ? -1.643 -3.088 10.217 1.00 85.56 112 GLY A O 1
ATOM 887 N N . PHE A 1 113 ? -1.830 -2.684 12.416 1.00 83.12 113 PHE A N 1
ATOM 888 C CA . PHE A 1 113 ? -0.705 -1.752 12.479 1.00 83.12 113 PHE A CA 1
ATOM 889 C C . PHE A 1 113 ? 0.632 -2.411 12.120 1.00 83.12 113 PHE A C 1
ATOM 891 O O . PHE A 1 113 ? 1.370 -1.875 11.298 1.00 83.12 113 PHE A O 1
ATOM 898 N N . ILE A 1 114 ? 0.929 -3.588 12.682 1.00 88.88 114 ILE A N 1
ATOM 899 C CA . ILE A 1 114 ? 2.166 -4.328 12.387 1.00 88.88 114 ILE A CA 1
ATOM 900 C C . ILE A 1 114 ? 2.258 -4.641 10.891 1.00 88.88 114 ILE A C 1
ATOM 902 O O . ILE A 1 114 ? 3.301 -4.407 10.284 1.00 88.88 114 ILE A O 1
ATOM 906 N N . LEU A 1 115 ? 1.167 -5.107 10.276 1.00 88.38 115 LEU A N 1
ATOM 907 C CA . LEU A 1 115 ? 1.139 -5.394 8.841 1.00 88.38 115 LEU A CA 1
ATOM 908 C C . LEU A 1 115 ? 1.417 -4.149 7.990 1.00 88.38 115 LEU A C 1
ATOM 910 O O . LEU A 1 115 ? 2.093 -4.247 6.968 1.00 88.38 115 LEU A O 1
ATOM 914 N N . LEU A 1 116 ? 0.962 -2.972 8.419 1.00 86.44 116 LEU A N 1
ATOM 915 C CA . LEU A 1 116 ? 1.249 -1.721 7.715 1.00 86.44 116 LEU A CA 1
ATOM 916 C C . LEU A 1 116 ? 2.694 -1.265 7.872 1.00 86.44 116 LEU A C 1
ATOM 918 O O . LEU A 1 116 ? 3.279 -0.783 6.906 1.00 86.44 116 LEU A O 1
ATOM 922 N N . VAL A 1 117 ? 3.287 -1.449 9.052 1.00 86.25 117 VAL A N 1
ATOM 923 C CA . VAL A 1 117 ? 4.716 -1.181 9.263 1.00 86.25 117 VAL A CA 1
ATOM 924 C C . VAL A 1 117 ? 5.564 -2.106 8.388 1.00 86.25 117 VAL A C 1
ATOM 926 O O . VAL A 1 117 ? 6.484 -1.642 7.719 1.00 86.25 117 VAL A O 1
ATOM 929 N N . VAL A 1 118 ? 5.224 -3.398 8.333 1.00 89.44 118 VAL A N 1
ATOM 930 C CA . VAL A 1 118 ? 5.900 -4.377 7.467 1.00 89.44 118 VAL A CA 1
ATOM 931 C C . VAL A 1 118 ? 5.739 -4.006 5.992 1.00 89.44 118 VAL A C 1
ATOM 933 O O . VAL A 1 118 ? 6.719 -4.009 5.254 1.00 89.44 118 VAL A O 1
ATOM 936 N N . SER A 1 119 ? 4.531 -3.633 5.566 1.00 86.38 119 SER A N 1
ATOM 937 C CA . SER A 1 119 ? 4.262 -3.165 4.203 1.00 86.38 119 SER A CA 1
ATOM 938 C C . SER A 1 119 ? 5.118 -1.951 3.826 1.00 86.38 119 SER A C 1
ATOM 940 O O . SER A 1 119 ? 5.782 -1.973 2.790 1.00 86.38 119 SER A O 1
ATOM 942 N N . ALA A 1 120 ? 5.175 -0.929 4.684 1.00 83.25 120 ALA A N 1
ATOM 943 C CA . ALA A 1 120 ? 5.998 0.253 4.447 1.00 83.25 120 ALA A CA 1
ATOM 944 C C . ALA A 1 120 ? 7.493 -0.092 4.385 1.00 83.25 120 ALA A C 1
ATOM 946 O O . ALA A 1 120 ? 8.190 0.369 3.484 1.00 83.25 120 ALA A O 1
ATOM 947 N N . GLY A 1 121 ? 7.974 -0.959 5.284 1.00 85.19 121 GLY A N 1
ATOM 948 C CA . GLY A 1 121 ? 9.352 -1.451 5.254 1.00 85.19 121 GLY A CA 1
ATOM 949 C C . GLY A 1 121 ? 9.692 -2.181 3.951 1.00 85.19 121 GLY A C 1
ATOM 950 O O . GLY A 1 121 ? 10.755 -1.952 3.381 1.00 85.19 121 GLY A O 1
ATOM 951 N N . LEU A 1 122 ? 8.776 -3.005 3.434 1.00 86.31 122 LEU A N 1
ATOM 952 C CA . LEU A 1 122 ? 8.946 -3.705 2.155 1.00 86.31 122 LEU A CA 1
ATOM 953 C C . LEU A 1 122 ? 8.940 -2.751 0.954 1.00 86.31 122 LEU A C 1
ATOM 955 O O . LEU A 1 122 ? 9.759 -2.915 0.050 1.00 86.31 122 LEU A O 1
ATOM 959 N N . ALA A 1 123 ? 8.064 -1.743 0.954 1.00 80.62 123 ALA A N 1
ATOM 960 C CA . ALA A 1 123 ? 8.032 -0.717 -0.088 1.00 80.62 123 ALA A CA 1
ATOM 961 C C . ALA A 1 123 ? 9.328 0.116 -0.101 1.00 80.62 123 ALA A C 1
ATOM 963 O O . ALA A 1 123 ? 9.917 0.332 -1.156 1.00 80.62 123 ALA A O 1
ATOM 964 N N . MET A 1 124 ? 9.831 0.514 1.073 1.00 81.75 124 MET A N 1
ATOM 965 C CA . MET A 1 124 ? 11.113 1.221 1.198 1.00 81.75 124 MET A CA 1
ATOM 966 C C . MET A 1 124 ? 12.307 0.351 0.789 1.00 81.75 124 MET A C 1
ATOM 968 O O . MET A 1 124 ? 13.245 0.847 0.162 1.00 81.75 124 MET A O 1
ATOM 972 N N . ALA A 1 125 ? 12.283 -0.943 1.124 1.00 82.75 125 ALA A N 1
ATOM 973 C CA . ALA A 1 125 ? 13.318 -1.882 0.709 1.00 82.75 125 ALA A CA 1
ATOM 974 C C . ALA A 1 125 ? 13.373 -1.996 -0.819 1.00 82.75 125 ALA A C 1
ATOM 976 O O . ALA A 1 125 ? 14.455 -1.910 -1.394 1.00 82.75 125 ALA A O 1
ATOM 977 N N . GLN A 1 126 ? 12.217 -2.110 -1.480 1.00 78.50 126 GLN A N 1
ATOM 978 C CA . GLN A 1 126 ? 12.137 -2.132 -2.941 1.00 78.50 126 GLN A CA 1
ATOM 979 C C . GLN A 1 126 ? 12.732 -0.873 -3.572 1.00 78.50 126 GLN A C 1
ATOM 981 O O . GLN A 1 126 ? 13.546 -0.999 -4.482 1.00 78.50 126 GLN A O 1
ATOM 986 N N . HIS A 1 127 ? 12.373 0.303 -3.050 1.00 72.12 127 HIS A N 1
ATOM 987 C CA . HIS A 1 127 ? 12.901 1.584 -3.521 1.00 72.12 127 HIS A CA 1
ATOM 988 C C . HIS A 1 127 ? 14.425 1.701 -3.325 1.00 72.12 127 HIS A C 1
ATOM 990 O O . HIS A 1 127 ? 15.159 2.232 -4.154 1.00 72.12 127 HIS A O 1
ATOM 996 N N . SER A 1 128 ? 14.945 1.147 -2.228 1.00 70.88 128 SER A N 1
ATOM 997 C CA . SER A 1 128 ? 16.392 1.111 -1.994 1.00 70.88 128 SER A CA 1
ATOM 998 C C . SER A 1 128 ? 17.095 0.203 -3.011 1.00 70.88 128 SER A C 1
ATOM 1000 O O . SER A 1 128 ? 18.146 0.560 -3.531 1.00 70.88 128 SER A O 1
ATOM 1002 N N . PHE A 1 129 ? 16.513 -0.951 -3.353 1.00 69.12 129 PHE A N 1
ATOM 1003 C CA . PHE A 1 129 ? 17.074 -1.837 -4.379 1.00 69.12 129 PHE A CA 1
ATOM 1004 C C . PHE A 1 129 ? 17.026 -1.253 -5.797 1.00 69.12 129 PHE A C 1
ATOM 1006 O O . PHE A 1 129 ? 17.831 -1.667 -6.632 1.00 69.12 129 PHE A O 1
ATOM 1013 N N . THR A 1 130 ? 16.104 -0.334 -6.095 1.00 63.62 130 THR A N 1
ATOM 1014 C CA . THR A 1 130 ? 16.076 0.381 -7.380 1.00 63.62 130 THR A CA 1
ATOM 1015 C C . THR A 1 130 ? 17.115 1.501 -7.449 1.00 63.62 130 THR A C 1
ATOM 1017 O O . THR A 1 130 ? 17.725 1.653 -8.500 1.00 63.62 130 THR A O 1
ATOM 1020 N N . LEU A 1 131 ? 17.393 2.208 -6.345 1.00 57.84 131 LEU A N 1
ATOM 1021 C CA . LEU A 1 131 ? 18.399 3.284 -6.278 1.00 57.84 131 LEU A CA 1
ATOM 1022 C C . LEU A 1 131 ? 19.867 2.822 -6.382 1.00 57.84 131 LEU A C 1
ATOM 1024 O O . LEU A 1 131 ? 20.716 3.608 -6.790 1.00 57.84 131 LEU A O 1
ATOM 1028 N N . PHE A 1 132 ? 20.192 1.586 -5.984 1.00 55.94 132 PHE A N 1
ATOM 1029 C CA . PHE A 1 132 ? 21.571 1.057 -5.980 1.00 55.94 132 PHE A CA 1
ATOM 1030 C C . PHE A 1 132 ? 21.916 0.172 -7.197 1.00 55.94 132 PHE A C 1
ATOM 1032 O O . PHE A 1 132 ? 22.840 -0.643 -7.118 1.00 55.94 132 PHE A O 1
ATOM 1039 N N . LYS A 1 133 ? 21.178 0.301 -8.305 1.00 50.47 133 LYS A N 1
ATOM 1040 C CA . LYS A 1 133 ? 21.512 -0.312 -9.604 1.00 50.47 133 LYS A CA 1
ATOM 1041 C C . LYS A 1 133 ? 22.226 0.680 -10.510 1.00 50.47 133 LYS A C 1
ATOM 1043 O O . LYS A 1 133 ? 23.128 0.215 -11.239 1.00 50.47 133 LYS A O 1
#

Sequence (133 aa):
MTTYKHLLLLMTTILAIGAAFLALNDGLDLLLADNYLPAALAAGVALCYFLAPVFLWTKLKKGLFYLYSGIFFFLTALLLVTHFSLFFLAGFFFLGGVWLLQSDQTVQLWLGFILLVVSAGLAMAQHSFTLFK

Foldseek 3Di:
DVVVLVVLLVVLLVLLQLLLVLLQVVLVVCVVVVNNVSSVLSNQLSVLSNCLSVCLVVVDDPVVLVVSLVSNLVSQVVNCVVVQVLSNQLSVLQSQLSVLSSDPDPVSPVSSSVSSVSSSVSSVVSSVVVVVD

Organism: NCBI:txid420645

pLDDT: mean 81.14, std 7.52, range [50.47, 89.44]

Secondary structure (DSSP, 8-state):
-HHHHHHHHHHHHHHHHHHHHHHHHHHHHHHHTT-HHHHHHHHHHHHHHHHHHHHHHHT--HHHHHHHHHHHHHHHHHHHHTT-HHHHHHHHHHHHHHHHTTS--HHHHHHHHHHHHHHHHHHHHHHHHHHT-

Radius of gyration: 14.64 Å; chains: 1; bounding box: 42×19×44 Å